Protein AF-A0A931W042-F1 (afdb_monomer)

Sequence (74 aa):
MSSPTEAIREQLMATNQEFQRLQEEHAHYAARLDELASKPYLTEQEQLEEVRLKKLKLRAKDQMQTLVHKAQVA

Structure (mmCIF, N/CA/C/O backbone):
data_AF-A0A931W042-F1
#
_entry.id   AF-A0A931W042-F1
#
loop_
_atom_site.group_PDB
_atom_site.id
_atom_site.type_symbol
_atom_site.label_atom_id
_atom_site.label_alt_id
_atom_site.label_comp_id
_atom_site.label_asym_id
_atom_site.label_entity_id
_atom_site.label_seq_id
_atom_site.pdbx_PDB_ins_code
_atom_site.Cartn_x
_atom_site.Cartn_y
_atom_site.Cartn_z
_atom_site.occupancy
_atom_site.B_iso_or_equiv
_atom_site.auth_seq_id
_atom_site.auth_comp_id
_atom_site.auth_asym_id
_atom_site.auth_atom_id
_atom_site.pdbx_PDB_model_num
ATOM 1 N N . MET A 1 1 ? -7.024 -2.208 -26.929 1.00 41.72 1 MET A N 1
ATOM 2 C CA . MET A 1 1 ? -5.862 -1.301 -26.984 1.00 41.72 1 MET A CA 1
ATOM 3 C C . MET A 1 1 ? -5.522 -0.968 -25.547 1.00 41.72 1 MET A C 1
ATOM 5 O O . MET A 1 1 ? -6.339 -0.309 -24.916 1.00 41.72 1 MET A O 1
ATOM 9 N N . SER A 1 2 ? -4.429 -1.506 -25.002 1.00 54.28 2 SER A N 1
ATOM 10 C CA . SER A 1 2 ? -4.004 -1.164 -23.638 1.00 54.28 2 SER A CA 1
ATOM 11 C C . SER A 1 2 ? -3.696 0.326 -23.575 1.00 54.28 2 SER A C 1
ATOM 13 O O . SER A 1 2 ? -3.08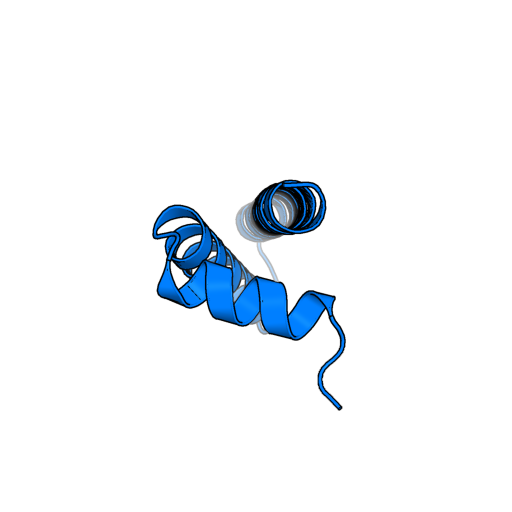3 0.871 -24.498 1.00 54.28 2 SER A O 1
ATOM 15 N N . SER A 1 3 ? -4.146 0.998 -22.519 1.00 74.69 3 SER A N 1
ATOM 16 C CA . SER A 1 3 ? -3.829 2.409 -22.317 1.00 74.69 3 SER A CA 1
ATOM 17 C C . SER A 1 3 ? -2.301 2.562 -22.233 1.00 74.69 3 SER A C 1
ATOM 19 O O . SER A 1 3 ? -1.647 1.685 -21.666 1.00 74.69 3 SER A O 1
ATOM 21 N N . PRO A 1 4 ? -1.699 3.656 -22.733 1.00 76.81 4 PRO A N 1
ATOM 22 C CA . PRO A 1 4 ? -0.244 3.846 -22.693 1.00 76.81 4 PRO A CA 1
ATOM 23 C C . PRO A 1 4 ? 0.342 3.671 -21.281 1.00 76.81 4 PRO A C 1
ATOM 25 O O . PRO A 1 4 ? 1.443 3.163 -21.105 1.00 76.81 4 PRO A O 1
ATOM 28 N N . THR A 1 5 ? -0.432 4.020 -20.254 1.00 78.56 5 THR A N 1
ATOM 29 C CA . THR A 1 5 ? -0.077 3.838 -18.842 1.00 78.56 5 THR A CA 1
ATOM 30 C C . THR A 1 5 ? -0.017 2.371 -18.402 1.00 78.56 5 THR A C 1
ATOM 32 O O . THR A 1 5 ? 0.794 2.029 -17.545 1.00 78.56 5 THR A O 1
ATOM 35 N N . GLU A 1 6 ? -0.863 1.499 -18.953 1.00 80.75 6 GLU A N 1
ATOM 36 C CA . GLU A 1 6 ? -0.843 0.060 -18.654 1.00 80.75 6 GLU A CA 1
ATOM 37 C C . GLU A 1 6 ? 0.404 -0.591 -19.252 1.00 80.75 6 GLU A C 1
ATOM 39 O O . GLU A 1 6 ? 1.116 -1.279 -18.529 1.00 80.75 6 GLU A O 1
ATOM 44 N N . ALA A 1 7 ? 0.752 -0.260 -20.500 1.00 84.75 7 ALA A N 1
ATOM 45 C CA . ALA A 1 7 ? 1.969 -0.765 -21.139 1.00 84.75 7 ALA A CA 1
ATOM 46 C C . ALA A 1 7 ? 3.248 -0.359 -20.375 1.00 84.75 7 ALA A C 1
ATOM 48 O O . ALA A 1 7 ? 4.151 -1.173 -20.186 1.00 84.75 7 ALA A O 1
ATOM 49 N N . ILE A 1 8 ? 3.313 0.882 -19.872 1.00 87.00 8 ILE A N 1
ATOM 50 C CA . ILE A 1 8 ? 4.440 1.355 -19.047 1.00 87.00 8 ILE A CA 1
ATOM 51 C C . ILE A 1 8 ? 4.492 0.613 -17.710 1.00 87.00 8 ILE A C 1
ATOM 53 O O . ILE A 1 8 ? 5.575 0.252 -17.252 1.00 87.00 8 ILE A O 1
ATOM 57 N N . ARG A 1 9 ? 3.340 0.353 -17.076 1.00 85.81 9 ARG A N 1
ATOM 58 C CA . ARG A 1 9 ? 3.302 -0.466 -15.857 1.00 85.81 9 ARG A CA 1
ATOM 59 C C . ARG A 1 9 ? 3.811 -1.872 -16.116 1.00 85.81 9 ARG A C 1
ATOM 61 O O . ARG A 1 9 ? 4.634 -2.335 -15.343 1.00 85.81 9 ARG A O 1
ATOM 68 N N . GLU A 1 10 ? 3.366 -2.530 -17.180 1.00 86.00 10 GLU A N 1
ATOM 69 C CA . GLU A 1 10 ? 3.826 -3.878 -17.531 1.00 86.00 10 GLU A CA 1
ATOM 70 C C . GLU A 1 10 ? 5.340 -3.905 -17.780 1.00 86.00 10 GLU A C 1
ATOM 72 O O . GLU A 1 10 ? 6.046 -4.784 -17.283 1.00 86.00 10 GLU A O 1
ATOM 77 N N . GLN A 1 11 ? 5.870 -2.892 -18.465 1.00 88.06 11 GLN A N 1
ATOM 78 C 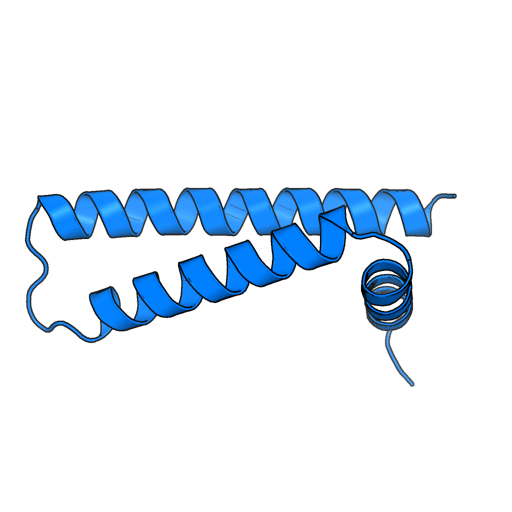CA . GLN A 1 11 ? 7.306 -2.768 -18.686 1.00 88.06 11 GLN A CA 1
ATOM 79 C C . GLN A 1 11 ? 8.075 -2.524 -17.381 1.00 88.06 11 GLN A C 1
ATOM 81 O O . GLN A 1 11 ? 9.096 -3.172 -17.149 1.00 88.06 11 GLN A O 1
ATOM 86 N N . LEU A 1 12 ? 7.586 -1.650 -16.496 1.00 87.94 12 LEU A N 1
ATOM 87 C CA . LEU A 1 12 ? 8.170 -1.424 -15.170 1.00 87.94 12 LEU A CA 1
ATOM 88 C C . LEU A 1 12 ? 8.079 -2.664 -14.283 1.00 87.94 12 LEU A C 1
ATOM 90 O O . LEU A 1 12 ? 9.029 -2.959 -13.569 1.00 87.94 12 LEU A O 1
ATOM 94 N N . MET A 1 13 ? 6.995 -3.434 -14.369 1.00 86.75 13 MET A N 1
ATOM 95 C CA . MET A 1 13 ? 6.898 -4.725 -13.696 1.00 86.75 13 MET A CA 1
ATOM 96 C C . MET A 1 13 ? 7.968 -5.696 -14.187 1.00 86.75 13 MET A C 1
ATOM 98 O O . MET A 1 13 ? 8.479 -6.458 -13.383 1.00 86.75 13 MET A O 1
ATOM 102 N N . ALA A 1 14 ? 8.340 -5.681 -15.467 1.00 86.50 14 ALA A N 1
ATOM 103 C CA . ALA A 1 14 ? 9.378 -6.570 -15.991 1.00 86.50 14 ALA A CA 1
ATOM 104 C C . ALA A 1 14 ? 10.811 -6.074 -15.719 1.00 86.50 14 ALA A C 1
ATOM 106 O O . ALA A 1 14 ? 11.724 -6.881 -15.557 1.00 86.50 14 ALA A O 1
ATOM 107 N N . THR A 1 15 ? 11.022 -4.758 -15.689 1.00 87.00 15 THR A N 1
ATOM 108 C CA . THR A 1 15 ? 12.366 -4.148 -15.700 1.00 87.00 15 THR A CA 1
ATOM 109 C C . THR A 1 15 ? 12.780 -3.525 -14.371 1.00 87.00 15 THR A C 1
ATOM 111 O O . THR A 1 15 ? 13.974 -3.358 -14.125 1.00 87.00 15 THR A O 1
ATOM 114 N N . ASN A 1 16 ? 11.828 -3.188 -13.498 1.00 89.56 16 ASN A N 1
ATOM 115 C CA . ASN A 1 16 ? 12.076 -2.433 -12.280 1.00 89.56 16 ASN A CA 1
ATOM 116 C C . ASN A 1 16 ? 11.656 -3.230 -11.032 1.00 89.56 16 ASN A C 1
ATOM 118 O O . ASN A 1 16 ? 10.481 -3.305 -10.671 1.00 89.56 16 ASN A O 1
ATOM 122 N N . GLN A 1 17 ? 12.651 -3.779 -10.329 1.00 89.62 17 GLN A N 1
ATOM 123 C CA . GLN A 1 17 ? 12.444 -4.492 -9.062 1.00 89.62 17 GLN A CA 1
ATOM 124 C C . GLN A 1 17 ? 11.807 -3.618 -7.974 1.00 89.62 17 GLN A C 1
ATOM 126 O O . GLN A 1 17 ? 11.085 -4.135 -7.127 1.00 89.62 17 GLN A O 1
ATOM 131 N N . GLU A 1 18 ? 12.047 -2.306 -7.976 1.00 88.69 18 GLU A N 1
ATOM 132 C CA . GLU A 1 18 ? 11.415 -1.399 -7.014 1.00 88.69 18 GLU A CA 1
ATOM 133 C C . GLU A 1 18 ? 9.908 -1.307 -7.266 1.00 88.69 18 GLU A C 1
ATOM 135 O O . GLU A 1 18 ? 9.124 -1.357 -6.323 1.00 88.69 18 GLU A O 1
ATOM 140 N N . PHE A 1 19 ? 9.487 -1.272 -8.535 1.00 90.56 19 PHE A N 1
ATOM 141 C CA . PHE A 1 19 ? 8.068 -1.292 -8.888 1.00 90.56 19 PHE A CA 1
ATOM 142 C C . PHE A 1 19 ? 7.392 -2.598 -8.451 1.00 90.56 19 PHE A C 1
ATOM 144 O O . PHE A 1 19 ? 6.309 -2.554 -7.869 1.00 90.56 19 PHE A O 1
ATOM 151 N N . GLN A 1 20 ? 8.048 -3.745 -8.669 1.00 90.38 20 GLN A N 1
ATOM 152 C CA . GLN A 1 20 ? 7.556 -5.042 -8.191 1.00 90.38 20 GLN A CA 1
ATOM 153 C C . GLN A 1 20 ? 7.360 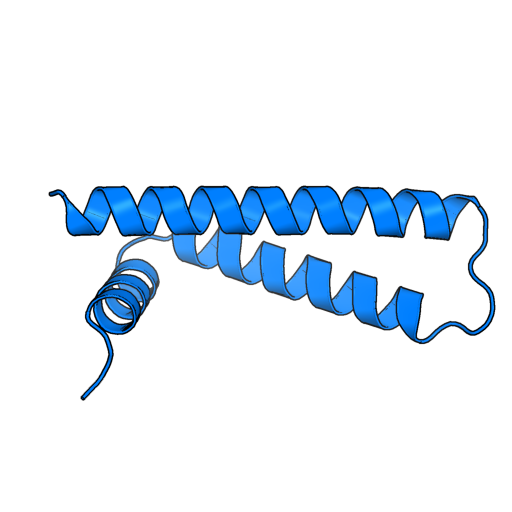-5.038 -6.669 1.00 90.38 20 GLN A C 1
ATOM 155 O O . GLN A 1 20 ? 6.266 -5.340 -6.198 1.00 90.38 20 GLN A O 1
ATOM 160 N N . ARG A 1 21 ? 8.373 -4.599 -5.908 1.00 91.56 21 ARG A N 1
ATOM 161 C CA . ARG A 1 21 ? 8.294 -4.520 -4.441 1.00 91.56 21 ARG A CA 1
ATOM 162 C C . ARG A 1 21 ? 7.171 -3.605 -3.967 1.00 91.56 21 ARG A C 1
ATOM 164 O O . ARG A 1 21 ? 6.400 -3.993 -3.097 1.00 91.56 21 ARG A O 1
ATOM 171 N N . LEU A 1 22 ? 7.033 -2.418 -4.560 1.00 91.44 22 LEU A N 1
ATOM 172 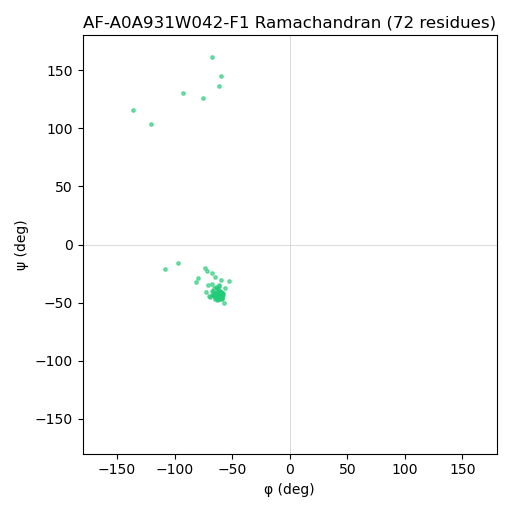C CA . LEU A 1 22 ? 5.959 -1.480 -4.217 1.00 91.44 22 LEU A CA 1
ATOM 173 C C . LEU A 1 22 ? 4.571 -2.070 -4.491 1.00 91.44 22 LEU A C 1
ATOM 175 O O . LEU A 1 22 ? 3.622 -1.797 -3.754 1.00 91.44 22 LEU A O 1
ATOM 179 N N . GLN A 1 23 ? 4.442 -2.877 -5.542 1.00 90.19 23 GLN A N 1
ATOM 180 C CA . GLN A 1 23 ? 3.199 -3.556 -5.879 1.00 90.19 23 GLN A CA 1
ATOM 181 C C . GLN A 1 23 ? 2.885 -4.698 -4.909 1.00 90.19 23 GLN A C 1
ATOM 183 O O . GLN A 1 23 ? 1.734 -4.824 -4.487 1.00 90.19 23 GLN A O 1
ATOM 188 N N . GLU A 1 24 ? 3.888 -5.483 -4.513 1.00 92.19 24 GLU A N 1
ATOM 189 C CA . GLU A 1 24 ? 3.766 -6.498 -3.461 1.00 92.19 24 GLU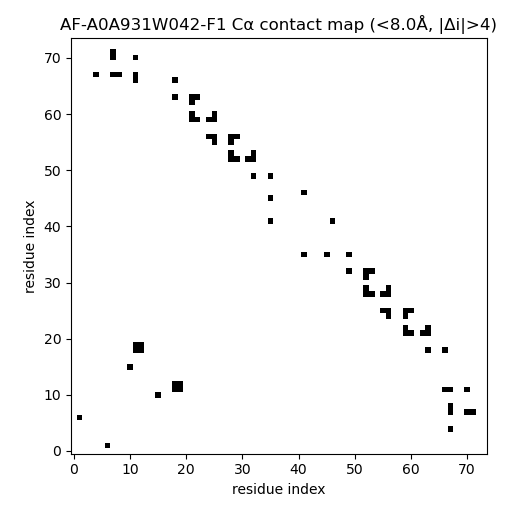 A CA 1
ATOM 190 C C . GLU A 1 24 ? 3.374 -5.862 -2.124 1.00 92.19 24 GLU A C 1
ATOM 192 O O . GLU A 1 24 ? 2.412 -6.296 -1.493 1.00 92.19 24 GLU A O 1
ATOM 197 N N . GLU A 1 25 ? 4.043 -4.777 -1.725 1.00 92.62 25 GLU A N 1
ATOM 198 C CA . GLU A 1 25 ? 3.699 -4.006 -0.530 1.00 92.62 25 GLU A CA 1
ATOM 199 C C . GLU A 1 25 ? 2.269 -3.465 -0.605 1.00 92.62 25 GLU A C 1
ATOM 201 O O . GLU A 1 25 ? 1.489 -3.631 0.330 1.00 92.62 25 GLU A O 1
ATOM 206 N N . HIS A 1 26 ? 1.875 -2.867 -1.732 1.00 91.94 26 HIS A N 1
ATOM 207 C CA . HIS A 1 26 ? 0.515 -2.372 -1.934 1.00 91.94 26 HIS A CA 1
ATOM 208 C C . HIS A 1 26 ? -0.533 -3.491 -1.825 1.00 91.94 26 HIS A C 1
ATOM 210 O O . HIS A 1 26 ? -1.593 -3.275 -1.230 1.00 91.94 26 HIS A O 1
ATOM 216 N N . ALA A 1 27 ? -0.255 -4.676 -2.378 1.00 91.25 27 ALA A N 1
ATOM 217 C CA . ALA A 1 27 ? -1.122 -5.846 -2.263 1.00 91.25 27 ALA A CA 1
ATOM 218 C C . ALA A 1 27 ? -1.194 -6.354 -0.816 1.00 91.25 27 ALA A C 1
ATOM 220 O O . ALA A 1 27 ? -2.287 -6.607 -0.313 1.00 91.25 27 ALA A O 1
ATOM 221 N N . HIS A 1 28 ? -0.061 -6.414 -0.118 1.00 93.00 28 HIS A N 1
ATOM 222 C CA . HIS A 1 28 ? 0.010 -6.802 1.287 1.00 93.00 28 HIS A CA 1
ATOM 223 C C . HIS A 1 28 ? -0.773 -5.833 2.186 1.00 93.00 28 HIS A C 1
ATOM 225 O O . HIS A 1 28 ? -1.595 -6.259 2.997 1.00 93.00 28 HIS A O 1
ATOM 231 N N . TYR A 1 29 ? -0.600 -4.520 2.000 1.00 92.38 29 TYR A N 1
ATOM 232 C CA . TYR A 1 29 ? -1.379 -3.506 2.714 1.00 92.38 29 TYR A CA 1
ATOM 233 C C . TYR A 1 29 ? -2.871 -3.604 2.391 1.00 92.38 29 TYR A C 1
ATOM 235 O O . TYR A 1 29 ? -3.696 -3.422 3.280 1.00 92.38 29 TYR A O 1
ATOM 243 N N . ALA A 1 30 ? -3.239 -3.904 1.141 1.00 90.56 30 ALA A N 1
ATOM 244 C CA . ALA A 1 30 ? -4.634 -4.109 0.765 1.00 90.56 30 ALA A CA 1
ATOM 245 C C . ALA A 1 30 ? -5.242 -5.342 1.447 1.00 90.56 30 ALA A C 1
ATOM 247 O O . ALA A 1 30 ? -6.332 -5.219 1.989 1.00 90.56 30 ALA A O 1
ATOM 248 N N . ALA A 1 31 ? -4.534 -6.475 1.479 1.00 93.06 31 ALA A N 1
ATOM 249 C CA . ALA A 1 31 ? -4.989 -7.687 2.157 1.00 93.06 31 ALA A CA 1
ATOM 250 C C . ALA A 1 31 ? -5.185 -7.450 3.659 1.00 93.06 31 ALA A C 1
ATOM 252 O O . ALA A 1 31 ? -6.233 -7.774 4.204 1.00 93.06 31 ALA A O 1
ATOM 253 N N . ARG A 1 32 ? -4.223 -6.784 4.311 1.00 91.62 32 ARG A N 1
ATOM 254 C CA . ARG A 1 32 ? -4.342 -6.427 5.728 1.00 91.62 32 ARG A CA 1
ATOM 255 C C . ARG A 1 32 ? -5.505 -5.479 6.007 1.00 91.62 32 ARG A C 1
ATOM 257 O O . ARG A 1 32 ? -6.201 -5.658 6.999 1.00 91.62 32 ARG A O 1
ATOM 264 N N . LEU A 1 33 ? -5.729 -4.488 5.144 1.00 91.38 33 LEU A N 1
ATOM 265 C CA . LEU A 1 33 ? -6.899 -3.611 5.245 1.00 91.38 33 LEU A CA 1
ATOM 266 C C . LEU A 1 33 ? -8.208 -4.379 5.067 1.00 91.38 33 LEU A C 1
ATOM 268 O O . LEU A 1 33 ? -9.172 -4.055 5.746 1.00 91.38 33 LEU A O 1
ATOM 272 N N . ASP A 1 34 ? -8.243 -5.373 4.183 1.00 91.50 34 ASP A N 1
ATOM 273 C CA . ASP A 1 34 ? -9.422 -6.209 3.947 1.00 91.50 34 ASP A CA 1
ATOM 274 C C . ASP A 1 34 ? -9.731 -7.095 5.163 1.00 91.50 34 ASP A C 1
ATOM 276 O O . ASP A 1 34 ? -10.865 -7.137 5.630 1.00 91.50 34 ASP A O 1
ATOM 280 N N . GLU A 1 35 ? -8.705 -7.704 5.769 1.00 90.94 35 GLU A N 1
ATOM 281 C CA . GLU A 1 35 ? -8.841 -8.451 7.026 1.00 90.94 35 GLU A CA 1
ATOM 282 C C . GLU A 1 35 ? -9.391 -7.580 8.163 1.00 90.94 35 GLU A C 1
ATOM 284 O O . GLU A 1 35 ? -10.221 -8.040 8.947 1.00 90.94 35 GLU A O 1
ATOM 289 N N . LEU A 1 36 ? -8.926 -6.331 8.269 1.00 88.94 36 LEU A N 1
ATOM 290 C CA . LEU A 1 36 ? -9.436 -5.375 9.253 1.00 88.94 36 LEU A CA 1
ATOM 291 C C . LEU A 1 36 ? -10.870 -4.945 8.910 1.00 88.94 36 LEU A C 1
ATOM 293 O O . LEU A 1 36 ? -11.738 -4.978 9.774 1.00 88.94 36 LEU A O 1
ATOM 297 N N . ALA A 1 37 ? -11.158 -4.629 7.650 1.00 86.19 37 ALA A N 1
ATOM 298 C CA . ALA A 1 37 ? -12.492 -4.227 7.208 1.00 86.19 37 ALA A CA 1
ATOM 299 C C . ALA A 1 37 ? -13.538 -5.350 7.344 1.00 86.19 37 ALA A C 1
ATOM 301 O O . ALA A 1 37 ? -14.720 -5.073 7.531 1.00 86.19 37 ALA A O 1
ATOM 302 N N . SER A 1 38 ? -13.108 -6.611 7.269 1.00 89.25 38 SER A N 1
ATOM 303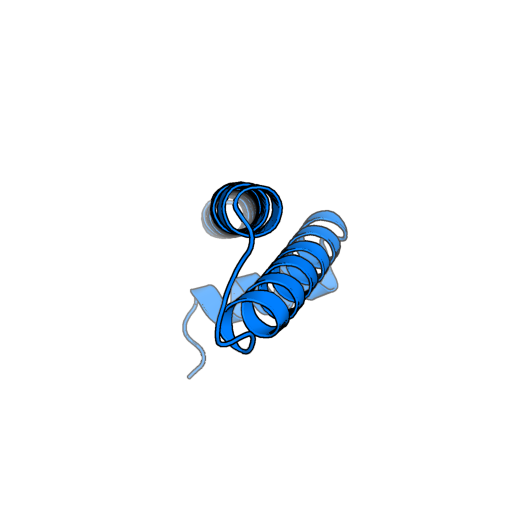 C CA . SER A 1 38 ? -13.954 -7.792 7.465 1.00 89.25 38 SER A CA 1
ATOM 304 C C . SER A 1 38 ? -14.327 -8.013 8.938 1.00 89.25 38 SER A C 1
ATOM 306 O O . SER A 1 38 ? -15.322 -8.675 9.246 1.00 89.25 38 SER A O 1
ATOM 308 N N . LYS A 1 39 ? -13.572 -7.433 9.882 1.00 88.31 39 LYS A N 1
ATOM 309 C CA . LYS A 1 39 ? -13.900 -7.520 11.308 1.00 88.31 39 LYS A CA 1
ATOM 310 C C . LYS A 1 39 ? -15.070 -6.584 11.637 1.00 88.31 39 LYS A C 1
ATOM 312 O O . LYS A 1 39 ? -14.975 -5.383 11.406 1.00 88.31 39 LYS A O 1
ATOM 317 N N . PRO A 1 40 ? -16.150 -7.091 12.260 1.00 80.94 40 PRO A N 1
ATOM 318 C CA . PRO A 1 40 ? -17.315 -6.273 12.607 1.00 80.94 40 PRO A CA 1
ATOM 319 C C . PRO A 1 40 ? -17.017 -5.226 13.691 1.00 80.94 40 PRO A C 1
ATOM 321 O O . PRO A 1 40 ? -17.698 -4.207 13.763 1.00 80.94 40 PRO A O 1
ATOM 324 N N . TYR A 1 41 ? -15.998 -5.466 14.522 1.00 84.38 41 TYR A N 1
ATOM 325 C CA . TYR A 1 41 ? -15.535 -4.533 15.543 1.00 84.38 41 TYR A CA 1
ATOM 326 C C . TYR A 1 41 ? -14.011 -4.475 15.523 1.00 84.38 41 TYR A C 1
ATOM 328 O O . TYR A 1 41 ? -13.345 -5.467 15.811 1.00 84.38 41 TYR A O 1
ATOM 336 N N . LEU A 1 42 ? -13.479 -3.302 15.186 1.00 86.94 42 LEU A N 1
ATOM 337 C CA . LEU A 1 42 ? -12.053 -3.006 15.243 1.00 86.94 42 LEU A CA 1
ATOM 338 C C . LEU A 1 42 ? -11.716 -2.383 16.592 1.00 86.94 42 LEU A C 1
ATOM 340 O O . LEU A 1 42 ? -12.365 -1.426 17.021 1.00 86.94 42 LEU A O 1
ATOM 344 N N . THR A 1 43 ? -10.684 -2.905 17.243 1.00 90.50 43 THR A N 1
ATOM 345 C CA . THR A 1 43 ? -10.094 -2.275 18.426 1.00 90.50 43 THR A CA 1
ATOM 346 C C . THR A 1 43 ? -9.413 -0.955 18.058 1.00 90.50 43 THR A C 1
ATOM 348 O O . THR A 1 43 ? -9.065 -0.712 16.905 1.00 90.50 43 THR A O 1
ATOM 351 N N . GLU A 1 44 ? -9.175 -0.090 19.044 1.00 88.19 44 GLU A N 1
ATOM 352 C CA . GLU A 1 44 ? -8.522 1.211 18.829 1.00 88.19 44 GLU A CA 1
ATOM 353 C C . GLU A 1 44 ? -7.140 1.067 18.158 1.00 88.19 44 GLU A C 1
ATOM 355 O O . GLU A 1 44 ? -6.783 1.827 17.259 1.00 88.19 44 GLU A O 1
ATOM 360 N N . GLN A 1 45 ? -6.398 0.016 18.525 1.00 88.81 45 GLN A N 1
ATOM 361 C CA . GLN A 1 45 ? -5.124 -0.350 17.899 1.00 88.81 45 GLN A CA 1
ATOM 362 C C . GLN A 1 45 ? -5.297 -0.720 16.421 1.00 88.81 45 GLN A C 1
ATOM 364 O O . GLN A 1 45 ? -4.520 -0.286 15.574 1.00 88.81 45 GLN A O 1
ATOM 369 N N . GLU A 1 46 ? -6.333 -1.490 16.097 1.00 89.69 46 GLU A N 1
ATOM 370 C CA . GLU A 1 46 ? -6.625 -1.906 14.727 1.00 89.69 46 GLU A CA 1
ATOM 371 C C . GLU A 1 46 ? -7.129 -0.753 13.856 1.00 89.69 46 GLU A C 1
ATOM 373 O O . GLU A 1 46 ? -6.772 -0.687 12.685 1.00 89.69 46 GLU A O 1
ATOM 378 N N . GLN A 1 47 ? -7.894 0.191 14.408 1.00 88.62 47 GLN A N 1
ATOM 379 C CA . GLN A 1 47 ? -8.288 1.407 13.689 1.00 88.62 47 GLN A CA 1
ATOM 380 C C . GLN A 1 47 ? -7.077 2.289 13.367 1.00 88.62 47 GLN A C 1
ATOM 382 O O . GLN A 1 47 ? -6.948 2.798 12.251 1.00 88.62 47 GLN A O 1
ATOM 387 N N . LEU A 1 48 ? -6.158 2.451 14.326 1.00 91.19 48 LEU A N 1
ATOM 388 C CA . LEU A 1 48 ? -4.897 3.158 14.094 1.00 91.19 48 LEU A CA 1
ATOM 389 C C . LEU A 1 48 ? -4.054 2.455 13.027 1.00 91.19 48 LEU A 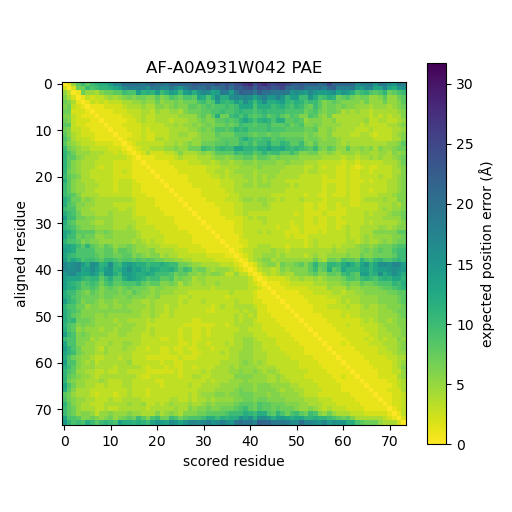C 1
ATOM 391 O O . LEU A 1 48 ? -3.501 3.124 12.148 1.00 91.19 48 LEU A O 1
ATOM 395 N N . GLU A 1 49 ? -3.991 1.124 13.070 1.00 90.62 49 GLU A N 1
ATOM 396 C CA . GLU A 1 49 ? -3.303 0.331 12.056 1.00 90.62 49 GLU A CA 1
ATOM 397 C C . GLU A 1 49 ? -3.978 0.466 10.685 1.00 90.62 49 GLU A C 1
ATOM 399 O O . GLU A 1 49 ? -3.293 0.682 9.693 1.00 90.62 49 GLU A O 1
ATOM 404 N N . GLU A 1 50 ? -5.310 0.464 10.599 1.00 90.88 50 GLU A N 1
ATOM 405 C CA . GLU A 1 50 ? -6.037 0.686 9.344 1.00 90.88 50 GLU A CA 1
ATOM 406 C C . GLU A 1 50 ? -5.682 2.048 8.726 1.00 90.88 50 GLU A C 1
ATOM 408 O O . GLU A 1 50 ? -5.360 2.154 7.538 1.00 90.88 50 GLU A O 1
ATOM 413 N N . VAL A 1 51 ? -5.673 3.110 9.535 1.00 92.19 51 VAL A N 1
ATOM 414 C CA . VAL A 1 51 ? -5.283 4.452 9.081 1.00 92.19 51 VAL A CA 1
ATOM 415 C C . VAL A 1 51 ? -3.823 4.468 8.625 1.00 92.19 51 VAL A C 1
ATOM 417 O O . VAL A 1 51 ? -3.495 5.083 7.602 1.00 92.19 51 VAL A O 1
ATOM 420 N N . ARG A 1 52 ? -2.931 3.789 9.352 1.00 93.00 52 ARG A N 1
ATOM 421 C CA . ARG A 1 52 ? -1.513 3.679 8.998 1.00 93.00 52 ARG A CA 1
ATOM 422 C C . ARG A 1 52 ? -1.323 2.915 7.688 1.00 93.00 52 ARG A C 1
ATOM 424 O O . ARG A 1 52 ? -0.627 3.412 6.803 1.00 93.00 52 ARG A O 1
ATOM 431 N N . LEU A 1 53 ? -1.990 1.778 7.526 1.00 92.38 53 LEU A N 1
ATOM 432 C CA . LEU A 1 53 ? -1.985 0.955 6.319 1.00 92.38 53 LEU A CA 1
ATOM 433 C C . LEU A 1 53 ? -2.552 1.714 5.116 1.00 92.38 53 LEU A C 1
ATOM 435 O O . LEU A 1 53 ? -1.953 1.672 4.044 1.00 92.38 53 LEU A O 1
ATOM 439 N N . LYS A 1 54 ? -3.636 2.486 5.276 1.00 91.88 54 LYS A N 1
ATOM 440 C CA . LYS A 1 54 ? -4.156 3.370 4.213 1.00 91.88 54 LYS A CA 1
ATOM 441 C C . LYS A 1 54 ? -3.115 4.396 3.769 1.00 91.88 54 LYS A C 1
ATOM 443 O O . LYS A 1 54 ? -2.935 4.592 2.568 1.00 91.88 54 LYS A O 1
ATOM 448 N N . LYS A 1 55 ? -2.396 5.024 4.708 1.00 94.25 55 LYS A N 1
ATOM 449 C CA . LYS A 1 55 ? -1.313 5.971 4.382 1.00 94.25 55 LYS A CA 1
ATOM 450 C C . LYS A 1 55 ? -0.140 5.290 3.678 1.00 94.25 55 LYS A C 1
ATOM 452 O O . LYS A 1 55 ? 0.382 5.847 2.717 1.00 94.25 55 LYS A O 1
ATOM 457 N N . LEU A 1 56 ? 0.269 4.106 4.133 1.00 92.56 56 LEU A N 1
ATOM 458 C CA . LEU A 1 56 ? 1.340 3.329 3.501 1.00 92.56 56 LEU A CA 1
ATOM 459 C C . LEU A 1 56 ? 0.954 2.897 2.086 1.00 92.56 56 LEU A C 1
ATOM 461 O O . LEU A 1 56 ? 1.717 3.119 1.151 1.00 92.56 56 LEU A O 1
ATOM 465 N N . LYS A 1 57 ? -0.267 2.390 1.904 1.00 91.06 57 LYS A N 1
ATOM 466 C CA . LYS A 1 57 ? -0.826 2.044 0.594 1.00 91.06 57 LYS A CA 1
ATOM 467 C C . LYS A 1 57 ? -0.856 3.248 -0.349 1.00 91.06 57 LYS A C 1
ATOM 469 O O . LYS A 1 57 ? -0.511 3.109 -1.520 1.00 91.06 57 LYS A O 1
ATOM 474 N N . LEU A 1 58 ? -1.239 4.424 0.156 1.00 93.38 58 LEU A N 1
ATOM 475 C CA . LEU A 1 58 ? -1.220 5.661 -0.623 1.00 93.38 58 LEU A CA 1
ATOM 476 C C . LEU A 1 58 ? 0.207 6.028 -1.043 1.00 93.38 58 LEU A C 1
ATOM 478 O O . LEU A 1 58 ? 0.443 6.230 -2.226 1.00 93.38 58 LEU A O 1
ATOM 482 N N . ARG A 1 59 ? 1.171 5.995 -0.114 1.00 91.88 59 ARG A N 1
ATOM 483 C CA . ARG A 1 59 ? 2.586 6.239 -0.432 1.00 91.88 59 ARG A CA 1
ATOM 484 C C . ARG A 1 59 ? 3.132 5.262 -1.468 1.00 91.88 59 ARG A C 1
ATOM 486 O O . ARG A 1 59 ? 3.772 5.699 -2.417 1.00 91.88 59 ARG A O 1
ATOM 493 N N . ALA A 1 60 ? 2.851 3.967 -1.326 1.00 90.38 60 ALA A N 1
ATOM 494 C CA . ALA A 1 60 ? 3.274 2.961 -2.297 1.00 90.38 60 ALA A CA 1
ATOM 495 C C . ALA A 1 60 ? 2.690 3.260 -3.686 1.00 90.38 60 ALA A C 1
ATOM 497 O O . ALA A 1 60 ? 3.392 3.190 -4.694 1.00 90.38 60 ALA A O 1
ATOM 498 N N . LYS A 1 61 ? 1.419 3.681 -3.745 1.00 89.75 61 LYS A N 1
ATOM 499 C CA . LYS A 1 61 ? 0.779 4.136 -4.983 1.00 89.75 61 LYS A CA 1
ATOM 500 C C . LYS A 1 61 ? 1.446 5.383 -5.563 1.00 89.75 61 LYS A C 1
ATOM 502 O O . LYS A 1 61 ? 1.714 5.394 -6.763 1.00 89.75 61 LYS A O 1
ATOM 507 N N . ASP A 1 62 ? 1.749 6.387 -4.747 1.00 92.38 62 ASP A N 1
ATOM 508 C CA . ASP A 1 62 ? 2.435 7.609 -5.186 1.00 92.38 62 ASP A CA 1
ATOM 509 C C . ASP A 1 62 ? 3.835 7.299 -5.737 1.00 92.38 62 ASP A C 1
ATOM 511 O O . ASP A 1 62 ? 4.236 7.828 -6.777 1.00 92.38 62 ASP A O 1
ATOM 515 N N . GLN A 1 63 ? 4.569 6.384 -5.097 1.00 90.94 63 GLN A N 1
ATOM 516 C CA . GLN A 1 63 ? 5.870 5.920 -5.582 1.00 90.94 63 GLN A CA 1
ATOM 517 C C . GLN A 1 63 ? 5.738 5.173 -6.913 1.00 90.94 63 GLN A C 1
ATOM 519 O O . GLN A 1 63 ? 6.459 5.489 -7.859 1.00 90.94 63 GLN A O 1
ATOM 524 N N . MET A 1 64 ? 4.766 4.262 -7.041 1.00 89.69 64 MET A N 1
ATOM 525 C CA . MET A 1 64 ? 4.469 3.590 -8.312 1.00 89.69 64 MET A CA 1
ATOM 526 C C . MET A 1 64 ? 4.118 4.595 -9.416 1.00 89.69 64 MET A C 1
ATOM 528 O O . MET A 1 64 ? 4.616 4.477 -10.533 1.00 89.69 64 MET A O 1
ATOM 532 N N . GLN A 1 65 ? 3.297 5.607 -9.123 1.00 89.25 65 GLN A N 1
ATOM 533 C CA . GLN A 1 65 ? 2.963 6.655 -10.091 1.00 89.25 65 GLN A CA 1
ATOM 534 C C . GLN A 1 65 ? 4.176 7.504 -10.465 1.00 89.25 65 GLN A C 1
ATOM 536 O O . GLN A 1 65 ? 4.326 7.849 -11.631 1.00 89.25 65 GLN A O 1
ATOM 541 N N . THR A 1 66 ? 5.065 7.792 -9.516 1.00 90.81 66 THR A N 1
ATOM 542 C CA . THR A 1 66 ? 6.316 8.512 -9.781 1.00 90.81 66 THR A CA 1
ATOM 543 C C . THR A 1 66 ? 7.217 7.719 -10.724 1.00 90.81 66 THR A C 1
ATOM 545 O O . THR A 1 66 ? 7.781 8.294 -11.652 1.00 90.81 66 THR A O 1
ATOM 548 N N . LEU A 1 67 ? 7.331 6.402 -10.530 1.00 89.44 67 LEU A N 1
ATOM 549 C CA . LEU A 1 67 ? 8.088 5.523 -11.426 1.00 89.44 67 LEU A CA 1
ATOM 550 C C . LEU A 1 67 ? 7.469 5.477 -1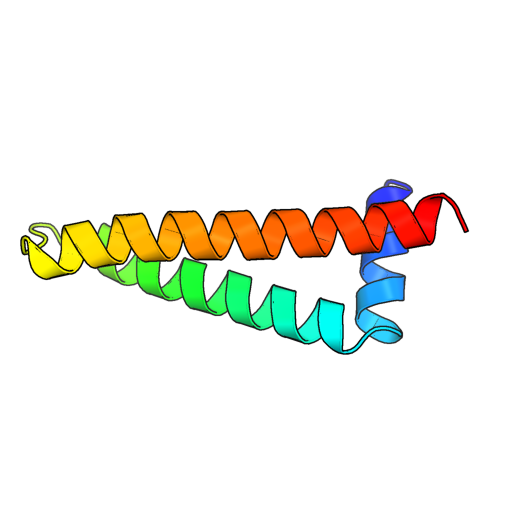2.826 1.00 89.44 67 LEU A C 1
ATOM 552 O O . LEU A 1 67 ? 8.187 5.641 -13.809 1.00 89.44 67 LEU A O 1
ATOM 556 N N . VAL A 1 68 ? 6.143 5.330 -12.918 1.00 89.44 68 VAL A N 1
ATOM 557 C CA . VAL A 1 68 ? 5.409 5.371 -14.195 1.00 89.44 68 VAL A CA 1
ATOM 558 C C . VAL A 1 68 ? 5.617 6.705 -14.901 1.00 89.44 68 VAL A C 1
ATOM 560 O O . VAL A 1 68 ? 5.909 6.723 -16.089 1.00 89.44 68 VAL A O 1
ATOM 563 N N . HIS A 1 69 ? 5.524 7.821 -14.180 1.00 89.56 69 HIS A N 1
ATOM 564 C CA . HIS A 1 69 ? 5.733 9.146 -14.749 1.00 89.56 69 HIS A CA 1
ATOM 565 C C . HIS A 1 69 ? 7.172 9.335 -15.241 1.00 89.56 69 HIS A C 1
ATOM 567 O O . HIS A 1 69 ? 7.376 9.804 -16.355 1.00 89.56 69 HIS A O 1
ATOM 573 N N . LYS A 1 70 ? 8.172 8.904 -14.461 1.00 88.12 70 LYS A N 1
ATOM 574 C CA . LYS A 1 70 ? 9.580 8.916 -14.887 1.00 88.12 70 LYS A CA 1
ATOM 575 C C . LYS A 1 70 ? 9.797 8.095 -16.157 1.00 88.12 70 LYS A C 1
ATOM 577 O O . LYS A 1 70 ? 10.483 8.566 -17.051 1.00 88.12 70 LYS A O 1
ATOM 582 N N . ALA A 1 71 ? 9.196 6.911 -16.248 1.00 86.19 71 ALA A N 1
ATOM 583 C CA . ALA A 1 71 ? 9.284 6.057 -17.431 1.00 86.19 71 ALA A CA 1
ATOM 584 C C . ALA A 1 71 ? 8.489 6.591 -18.634 1.00 86.19 71 ALA A C 1
ATOM 586 O O . ALA A 1 71 ? 8.791 6.237 -19.763 1.00 86.19 71 ALA A O 1
ATOM 587 N N . GLN A 1 72 ? 7.476 7.430 -18.406 1.00 82.94 72 GLN A N 1
ATOM 588 C CA . GLN A 1 72 ? 6.696 8.066 -19.469 1.00 82.94 72 GLN A CA 1
ATOM 589 C C . GLN A 1 72 ? 7.404 9.286 -20.080 1.00 82.94 72 GLN A C 1
ATOM 591 O O . GLN A 1 72 ? 7.134 9.635 -21.227 1.00 82.94 72 GLN A O 1
ATOM 596 N N . VAL A 1 73 ? 8.234 9.976 -19.293 1.00 79.12 73 VAL A N 1
ATOM 597 C CA . VAL A 1 73 ? 8.922 11.219 -19.688 1.00 79.12 73 VAL A CA 1
ATOM 598 C C . VAL A 1 73 ? 10.357 10.962 -20.181 1.00 79.12 73 VAL A C 1
ATOM 600 O O . VAL A 1 73 ? 10.938 11.844 -20.811 1.00 79.12 73 VAL A O 1
ATOM 603 N N . ALA A 1 74 ? 10.920 9.783 -19.897 1.00 61.16 74 ALA A N 1
ATOM 604 C CA . ALA A 1 74 ? 12.219 9.326 -20.401 1.00 61.16 74 ALA A CA 1
ATOM 605 C C . ALA A 1 74 ? 12.120 8.795 -21.838 1.00 61.16 74 ALA A C 1
ATOM 607 O O . ALA A 1 74 ? 13.073 9.054 -22.607 1.00 61.16 74 ALA A O 1
#

Foldseek 3Di:
DDDPLVVLLVVCCVVPPLLVVLVVLLVVLVVLLVVLVPDPDDDPVSVVVNVVSVVSNVVSVVVNVVSSVVSVVD

Radius of gyration: 15.07 Å; Cα contacts (8 Å, |Δi|>4): 42; chains: 1; bounding box: 30×20×46 Å

Solvent-accessible surface area (backbone atoms only — not comparable to full-atom values): 4111 Å² total; per-residue (Å²): 132,80,53,74,69,53,56,47,45,56,50,35,55,76,74,29,70,67,49,43,51,35,50,51,50,34,50,51,35,48,50,54,44,48,59,52,70,69,41,94,74,70,52,74,69,52,50,52,47,44,56,49,36,53,52,50,34,48,51,31,48,52,51,48,49,50,52,46,50,52,67,72,74,106

Mean predicted aligned error: 5.17 Å

Secondary structure (DSSP, 8-state):
---HHHHHHHHHHHH-HHHHHHHHHHHHHHHHHHHHHHSSS--HHHHHHHHHHHHHHHHHHHHHHHHHHHHHH-

pLDDT: mean 87.38, std 8.3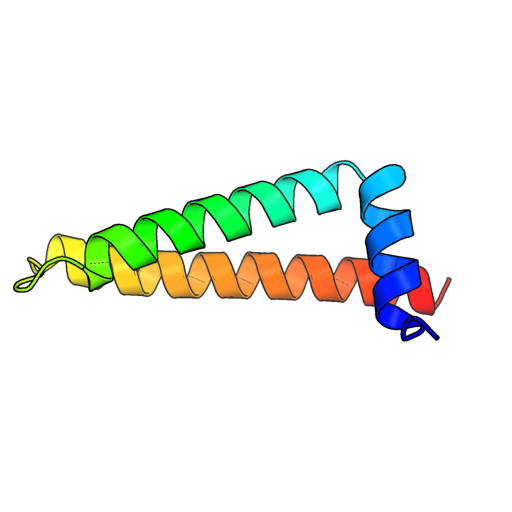3, range [41.72, 94.25]

Nearest PDB structures (foldseek):
  8vaa-assembly1_S  TM=8.337E-01  e=6.858E-01  Legionella pneumophila
  8vaa-assembly1_K  TM=8.334E-01  e=8.749E-01  Legionella pneumophila
  8vaa-assembly1_Q  TM=8.326E-01  e=1.050E+00  Legionella pneumophila
  6ixg-assembly2_B  TM=7.106E-01  e=4.528E+00  Homo sapiens
  3lg7-assembly1_B  TM=5.219E-01  e=5.115E+00  synthetic construct